Protein AF-A0A2P2FGH0-F1 (afdb_monomer_lite)

pLDDT: mean 93.13, std 12.95, range [37.12, 98.62]

Structure (mmCIF, N/CA/C/O backbone):
data_AF-A0A2P2FGH0-F1
#
_entry.id   AF-A0A2P2FGH0-F1
#
loop_
_atom_site.group_PDB
_atom_site.id
_atom_site.type_symbol
_atom_site.label_atom_id
_atom_site.label_alt_id
_atom_site.label_comp_id
_atom_site.label_asym_id
_atom_site.label_entity_id
_atom_site.label_seq_id
_atom_site.pdbx_PDB_ins_code
_atom_site.Cartn_x
_atom_site.Cartn_y
_atom_site.Cartn_z
_atom_site.occupancy
_atom_site.B_iso_or_equiv
_atom_site.auth_seq_id
_atom_site.auth_comp_id
_atom_site.auth_asym_id
_atom_site.auth_atom_id
_atom_site.pdbx_PDB_model_num
ATOM 1 N N . MET A 1 1 ? -3.577 9.650 -0.410 1.00 92.44 1 MET A N 1
ATOM 2 C CA . MET A 1 1 ? -4.534 8.537 -0.221 1.00 92.44 1 MET A CA 1
ATOM 3 C C . MET A 1 1 ? -4.674 8.247 1.263 1.00 92.44 1 MET A C 1
ATOM 5 O O . MET A 1 1 ? -3.656 8.100 1.924 1.00 92.44 1 MET A O 1
ATOM 9 N N . THR A 1 2 ? -5.903 8.151 1.774 1.00 96.25 2 THR A N 1
ATOM 10 C CA . THR A 1 2 ? -6.186 7.836 3.185 1.00 96.25 2 THR A CA 1
ATOM 11 C C . THR A 1 2 ? -7.024 6.569 3.278 1.00 96.25 2 THR A C 1
ATOM 13 O O . THR A 1 2 ? -7.984 6.412 2.527 1.00 96.25 2 THR A O 1
ATOM 16 N N . VAL A 1 3 ? -6.683 5.684 4.214 1.00 96.44 3 VAL A N 1
ATOM 17 C CA . VAL A 1 3 ? -7.415 4.442 4.497 1.00 96.44 3 VAL A CA 1
ATOM 18 C C . VAL A 1 3 ? -7.770 4.396 5.972 1.00 96.44 3 VAL A C 1
ATOM 20 O O . VAL A 1 3 ? -6.935 4.689 6.825 1.00 96.44 3 VAL A O 1
ATOM 23 N N . THR A 1 4 ? -9.008 4.001 6.268 1.00 97.31 4 THR A N 1
ATOM 24 C CA . THR A 1 4 ? -9.452 3.673 7.625 1.00 97.31 4 THR A CA 1
ATOM 25 C C . THR A 1 4 ? -9.870 2.211 7.677 1.00 97.31 4 THR A C 1
ATOM 27 O O . THR A 1 4 ? -10.782 1.801 6.963 1.00 97.31 4 THR A O 1
ATOM 30 N N . LEU A 1 5 ? -9.218 1.442 8.545 1.00 96.69 5 LEU A N 1
ATOM 31 C CA . LEU A 1 5 ? -9.597 0.083 8.909 1.00 96.69 5 LEU A CA 1
ATOM 32 C C . LEU A 1 5 ? -10.430 0.118 10.193 1.00 96.69 5 LEU A C 1
ATOM 34 O O . LEU A 1 5 ? -10.128 0.875 11.116 1.00 96.69 5 LEU A O 1
ATOM 38 N N . GLY A 1 6 ? -11.467 -0.710 10.268 1.00 96.69 6 GLY A N 1
ATOM 39 C CA . GLY A 1 6 ? -12.263 -0.901 11.476 1.00 96.69 6 GLY A CA 1
ATOM 40 C C . GLY A 1 6 ? -12.741 -2.341 11.604 1.00 96.69 6 GLY A C 1
ATOM 41 O O . GLY A 1 6 ? -12.917 -3.022 10.597 1.00 96.69 6 GLY A O 1
ATOM 42 N N . GLY A 1 7 ? -12.952 -2.789 12.844 1.00 94.94 7 GLY A N 1
ATOM 43 C CA . GLY A 1 7 ? -13.385 -4.159 13.139 1.00 94.94 7 GLY A CA 1
ATOM 44 C C . GLY A 1 7 ? -12.271 -5.207 13.038 1.00 94.94 7 GLY A C 1
ATOM 45 O O . GLY A 1 7 ? -12.567 -6.392 12.935 1.00 94.94 7 GLY A O 1
ATOM 46 N N . ALA A 1 8 ? -11.008 -4.779 13.043 1.00 95.75 8 ALA A N 1
ATOM 47 C CA . ALA A 1 8 ? -9.843 -5.659 13.042 1.00 95.75 8 ALA A CA 1
ATOM 48 C C . ALA A 1 8 ? -9.353 -5.935 14.476 1.00 95.75 8 ALA A C 1
ATOM 50 O O . ALA A 1 8 ? -9.811 -5.298 15.423 1.00 95.75 8 ALA A O 1
ATOM 51 N N . ASP A 1 9 ? -8.403 -6.860 14.652 1.00 96.06 9 ASP A N 1
ATOM 52 C CA . ASP A 1 9 ? -7.829 -7.120 15.982 1.00 96.06 9 ASP A CA 1
ATOM 53 C C . ASP A 1 9 ? -7.227 -5.838 16.586 1.00 96.06 9 ASP A C 1
ATOM 55 O O . ASP A 1 9 ? -6.591 -5.076 15.848 1.00 96.06 9 ASP A O 1
ATOM 59 N N . PRO A 1 10 ? -7.380 -5.591 17.900 1.00 97.50 10 PRO A N 1
ATOM 60 C CA . PRO A 1 10 ? -6.829 -4.411 18.561 1.00 97.50 10 PRO A CA 1
ATOM 61 C C . PRO A 1 10 ? -5.300 -4.469 18.678 1.00 97.50 10 PRO A C 1
ATOM 63 O O . PRO A 1 10 ? -4.721 -5.548 18.813 1.00 97.50 10 PRO A O 1
ATOM 66 N N . ASN A 1 11 ? -4.644 -3.302 18.683 1.00 96.75 11 ASN A N 1
ATOM 67 C CA . ASN A 1 11 ? -3.183 -3.153 18.804 1.00 96.75 11 ASN A CA 1
ATOM 68 C C . ASN A 1 11 ? -2.372 -3.993 17.802 1.00 96.75 11 ASN A C 1
ATOM 70 O O . ASN A 1 11 ? -1.257 -4.431 18.101 1.00 96.75 11 ASN A O 1
ATOM 74 N N . ARG A 1 12 ? -2.922 -4.242 16.611 1.00 96.06 12 ARG A N 1
ATOM 75 C CA . ARG A 1 12 ? -2.294 -5.077 15.588 1.00 96.06 12 ARG A CA 1
ATOM 76 C C . ARG A 1 12 ? -1.867 -4.229 14.401 1.00 96.06 12 ARG A C 1
ATOM 78 O O . ARG A 1 12 ? -2.593 -3.346 13.948 1.00 96.06 12 ARG A O 1
ATOM 85 N N . ARG A 1 13 ? -0.665 -4.509 13.898 1.00 96.25 13 ARG A N 1
ATOM 86 C CA . ARG A 1 13 ? -0.142 -3.881 12.685 1.00 96.25 13 ARG A CA 1
ATOM 87 C C . ARG A 1 13 ? -0.689 -4.580 11.447 1.00 96.25 13 ARG A C 1
ATOM 89 O O . ARG A 1 13 ? -0.698 -5.808 11.382 1.00 96.25 13 ARG A O 1
ATOM 96 N N . TYR A 1 14 ? -1.061 -3.769 10.471 1.00 96.69 14 TYR A N 1
ATOM 97 C CA . TYR A 1 14 ? -1.432 -4.164 9.122 1.00 96.69 14 TYR A CA 1
ATOM 98 C C . TYR A 1 14 ? -0.739 -3.233 8.132 1.00 96.69 14 TYR A C 1
ATOM 100 O O . TYR A 1 14 ? -0.395 -2.097 8.474 1.00 96.69 14 TYR A O 1
ATOM 108 N N . THR A 1 15 ? -0.562 -3.696 6.902 1.00 97.25 15 THR A N 1
ATOM 109 C CA . THR A 1 15 ? -0.103 -2.844 5.803 1.00 97.25 15 THR A CA 1
ATOM 110 C C . THR A 1 15 ? -1.019 -3.022 4.612 1.00 97.25 15 THR A C 1
ATOM 112 O O . THR A 1 15 ? -1.583 -4.096 4.420 1.00 97.25 15 THR A O 1
ATOM 115 N N . ALA A 1 16 ? -1.239 -1.969 3.836 1.00 98.06 16 ALA A N 1
ATOM 116 C CA . ALA A 1 16 ? -1.991 -2.057 2.599 1.00 98.06 16 ALA A CA 1
ATOM 117 C C . ALA A 1 16 ? -1.164 -1.558 1.419 1.00 98.06 16 ALA A C 1
ATOM 119 O O . ALA A 1 16 ? -0.444 -0.564 1.531 1.00 98.06 16 ALA A O 1
ATOM 120 N N . HIS A 1 17 ? -1.306 -2.243 0.289 1.00 98.50 17 HIS A N 1
ATOM 121 C CA . HIS A 1 17 ? -0.635 -1.902 -0.958 1.00 98.50 17 HIS A CA 1
ATOM 122 C C . HIS A 1 17 ? -1.644 -1.741 -2.082 1.00 98.50 17 HIS A C 1
ATOM 124 O O . HIS A 1 17 ? -2.686 -2.400 -2.098 1.00 98.50 17 HIS A O 1
ATOM 130 N N . VAL A 1 18 ? -1.328 -0.878 -3.044 1.00 98.50 18 VAL A N 1
ATOM 131 C CA . VAL A 1 18 ? -2.057 -0.837 -4.314 1.00 98.50 18 VAL A CA 1
ATOM 132 C C . VAL A 1 18 ? -1.498 -1.919 -5.229 1.00 98.50 18 VAL A C 1
ATOM 134 O O . VAL A 1 18 ? -0.286 -2.080 -5.337 1.00 98.50 18 VAL A O 1
ATOM 137 N N . HIS A 1 19 ? -2.381 -2.667 -5.880 1.00 98.62 19 HIS A N 1
ATOM 138 C CA . HIS A 1 19 ? -2.049 -3.791 -6.744 1.00 98.62 19 HIS A CA 1
ATOM 139 C C . HIS A 1 19 ? -2.531 -3.572 -8.180 1.00 98.62 19 HIS A C 1
ATOM 141 O O . HIS A 1 19 ? -3.421 -2.768 -8.466 1.00 98.62 19 HIS A O 1
ATOM 147 N N . THR A 1 20 ? -1.916 -4.312 -9.100 1.00 98.12 20 THR A N 1
ATOM 148 C CA . THR A 1 20 ? -2.076 -4.097 -10.545 1.00 98.12 20 THR A CA 1
ATOM 149 C C . THR A 1 20 ? -3.331 -4.711 -11.159 1.00 98.12 20 THR A C 1
ATOM 151 O O . THR A 1 20 ? -3.749 -4.286 -12.233 1.00 98.12 20 THR A O 1
ATOM 154 N N . ARG A 1 21 ? -3.964 -5.698 -10.517 1.00 98.25 21 ARG A N 1
ATOM 155 C CA . ARG A 1 21 ? -5.211 -6.324 -10.989 1.00 98.25 21 ARG A CA 1
ATOM 156 C C . ARG A 1 21 ? -6.337 -6.119 -9.983 1.00 98.25 21 ARG A C 1
ATOM 158 O O . ARG A 1 21 ? -6.098 -5.797 -8.821 1.00 98.25 21 ARG A O 1
ATOM 165 N N . THR A 1 22 ? -7.570 -6.307 -10.438 1.00 98.31 22 THR A N 1
ATOM 166 C CA . THR A 1 22 ? -8.752 -6.322 -9.570 1.00 98.31 22 THR A CA 1
ATOM 167 C C . THR A 1 22 ? -8.697 -7.504 -8.604 1.00 98.31 22 THR A C 1
ATOM 169 O O . THR A 1 22 ? -7.995 -8.487 -8.847 1.00 98.31 22 THR A O 1
ATOM 172 N N . CYS A 1 23 ? -9.478 -7.454 -7.528 1.00 98.44 23 CYS A N 1
ATOM 173 C CA . CYS A 1 23 ? -9.625 -8.602 -6.640 1.00 98.44 23 CYS A CA 1
ATOM 174 C C . CYS A 1 23 ? -10.163 -9.824 -7.398 1.00 98.44 23 CYS A C 1
ATOM 176 O O . CYS A 1 23 ? -10.997 -9.697 -8.297 1.00 98.44 23 CYS A O 1
ATOM 178 N N . GLY A 1 24 ? -9.687 -11.009 -7.020 1.00 94.44 24 GLY A N 1
ATOM 179 C CA . GLY A 1 24 ? -10.152 -12.294 -7.536 1.00 94.44 24 GLY A CA 1
ATOM 180 C C . GLY A 1 24 ? -10.555 -13.235 -6.404 1.00 94.44 24 GLY A C 1
ATOM 181 O O . GLY A 1 24 ? -10.417 -12.900 -5.230 1.00 94.44 24 GLY A O 1
ATOM 182 N N . VAL A 1 25 ? -11.040 -14.427 -6.765 1.00 95.31 25 VAL A N 1
ATOM 183 C CA . VAL A 1 25 ? -11.330 -15.499 -5.792 1.00 95.31 25 VAL A CA 1
ATOM 184 C C . VAL A 1 25 ? -10.048 -15.948 -5.087 1.00 95.31 25 VAL A C 1
ATOM 186 O O . VAL A 1 25 ? -10.037 -16.131 -3.874 1.00 95.31 25 VAL A O 1
ATOM 189 N N . ASP A 1 26 ? -8.963 -16.094 -5.850 1.00 96.12 26 ASP A N 1
ATOM 190 C CA . ASP A 1 26 ? -7.619 -16.255 -5.304 1.00 96.12 26 ASP A CA 1
ATOM 191 C C . ASP A 1 26 ? -7.081 -14.875 -4.885 1.00 96.12 26 ASP A C 1
ATOM 193 O O . ASP A 1 26 ? -7.007 -13.981 -5.739 1.00 96.12 26 ASP A O 1
ATOM 197 N N . PRO A 1 27 ? -6.658 -14.681 -3.621 1.00 95.31 27 PRO A N 1
ATOM 198 C CA . PRO A 1 27 ? -6.017 -13.443 -3.186 1.00 95.31 27 PRO A CA 1
ATOM 199 C C . PRO A 1 27 ? -4.800 -13.046 -4.034 1.00 95.31 27 PRO A C 1
ATOM 201 O O . PRO A 1 27 ? -4.544 -11.855 -4.214 1.00 95.31 27 PRO A O 1
ATOM 204 N N . ASN A 1 28 ? -4.057 -14.009 -4.592 1.00 95.69 28 ASN A N 1
ATOM 205 C CA . ASN A 1 28 ? -2.937 -13.729 -5.499 1.00 95.69 28 ASN A CA 1
ATOM 206 C C . ASN A 1 28 ? -3.394 -13.161 -6.852 1.00 95.69 28 ASN A C 1
ATOM 208 O O . ASN A 1 28 ? -2.615 -12.503 -7.547 1.00 95.69 28 ASN A O 1
ATOM 212 N N . GLY A 1 29 ? -4.671 -13.342 -7.197 1.00 97.06 29 GLY A N 1
ATOM 213 C CA . GLY A 1 29 ? -5.300 -12.836 -8.413 1.00 97.06 29 GLY A CA 1
ATOM 214 C C . GLY A 1 29 ? -5.269 -11.313 -8.554 1.00 97.06 29 GLY A C 1
ATOM 215 O O . GLY A 1 29 ? -5.294 -10.831 -9.686 1.00 97.06 29 GLY A O 1
ATOM 216 N N . SER A 1 30 ? -5.105 -10.559 -7.457 1.00 98.00 30 SER A N 1
ATOM 217 C CA . SER A 1 30 ? -4.893 -9.103 -7.521 1.00 98.00 30 SER A CA 1
ATOM 218 C C . SER A 1 30 ? -3.539 -8.698 -8.123 1.00 98.00 30 SER A C 1
ATOM 220 O O . SER A 1 30 ? -3.313 -7.524 -8.390 1.00 98.00 30 SER A O 1
ATOM 222 N N . GLY A 1 31 ? -2.649 -9.646 -8.438 1.00 98.00 31 GLY A N 1
ATOM 223 C CA . GLY A 1 31 ? -1.381 -9.369 -9.121 1.00 98.00 31 GLY A CA 1
ATOM 224 C C . GLY A 1 31 ? -0.290 -8.823 -8.189 1.00 98.00 31 GLY A C 1
ATOM 225 O O . GLY A 1 31 ? -0.459 -8.865 -6.961 1.00 98.00 31 GLY A O 1
ATOM 226 N N . PRO A 1 32 ? 0.856 -8.372 -8.738 1.00 97.88 32 PRO A N 1
ATOM 227 C CA . PRO A 1 32 ? 1.909 -7.702 -7.973 1.00 97.88 32 PRO A CA 1
ATOM 228 C C . PRO A 1 32 ? 1.474 -6.303 -7.520 1.00 97.88 32 PRO A C 1
ATOM 230 O O . PRO A 1 32 ? 0.446 -5.782 -7.974 1.00 97.88 32 PRO A O 1
ATOM 233 N N . HIS A 1 33 ? 2.280 -5.702 -6.646 1.00 98.50 33 HIS A N 1
ATOM 234 C CA . HIS A 1 33 ? 2.139 -4.301 -6.266 1.00 98.50 33 HIS A CA 1
ATOM 235 C C . HIS A 1 33 ? 2.232 -3.396 -7.498 1.00 98.50 33 HIS A C 1
ATOM 237 O O . HIS A 1 33 ? 2.958 -3.688 -8.451 1.00 98.50 33 HIS A O 1
ATOM 243 N N . TYR A 1 34 ? 1.492 -2.293 -7.482 1.00 98.44 34 TYR A N 1
ATOM 244 C CA . TYR A 1 34 ? 1.706 -1.216 -8.433 1.00 98.44 34 TYR A CA 1
ATOM 245 C C . TYR A 1 34 ? 3.014 -0.503 -8.093 1.00 98.44 34 TYR A C 1
ATOM 247 O O . TYR A 1 34 ? 3.208 -0.063 -6.960 1.00 98.44 34 TYR A O 1
ATOM 255 N N . GLN A 1 35 ? 3.859 -0.343 -9.106 1.00 98.44 35 GLN A N 1
ATOM 256 C CA . GLN A 1 35 ? 5.124 0.376 -9.035 1.00 98.44 35 GLN A CA 1
ATOM 257 C C . GLN A 1 35 ? 5.098 1.548 -10.010 1.00 98.44 35 GLN A C 1
ATOM 259 O O . GLN A 1 35 ? 4.713 1.361 -11.165 1.00 98.44 35 GLN A O 1
ATOM 264 N N . ASP A 1 36 ? 5.541 2.732 -9.595 1.00 98.19 36 ASP A N 1
ATOM 265 C CA . ASP A 1 36 ? 5.740 3.859 -10.505 1.00 98.19 36 ASP A CA 1
ATOM 266 C C . ASP A 1 36 ? 6.833 3.530 -11.532 1.00 98.19 36 ASP A C 1
ATOM 268 O O . ASP A 1 36 ? 6.557 3.351 -12.719 1.00 98.19 36 ASP A O 1
ATOM 272 N N . ARG A 1 37 ? 8.059 3.296 -11.076 1.00 98.12 37 ARG A N 1
ATOM 273 C CA . ARG A 1 37 ? 9.112 2.660 -11.865 1.00 98.12 37 ARG A CA 1
ATOM 274 C C . ARG A 1 37 ? 8.966 1.146 -11.771 1.00 98.12 37 ARG A C 1
ATOM 276 O O . ARG A 1 37 ? 9.263 0.562 -10.733 1.00 98.12 37 ARG A O 1
ATOM 283 N N . LYS A 1 38 ? 8.535 0.509 -12.858 1.00 97.81 38 LYS A N 1
ATOM 284 C CA . LYS A 1 38 ? 8.369 -0.950 -12.919 1.00 97.81 38 LYS A CA 1
ATOM 285 C C . LYS A 1 38 ? 9.716 -1.667 -12.842 1.00 97.81 38 LYS A C 1
ATOM 287 O O . LYS A 1 38 ? 10.641 -1.312 -13.569 1.00 97.81 38 LYS A O 1
ATOM 292 N N . ASP A 1 39 ? 9.782 -2.697 -12.008 1.00 98.00 39 ASP A N 1
ATOM 293 C CA . ASP A 1 39 ? 10.789 -3.748 -12.123 1.00 98.00 39 ASP A CA 1
ATOM 294 C C . ASP A 1 39 ? 10.437 -4.653 -13.315 1.00 98.00 39 ASP A C 1
ATOM 296 O O . ASP A 1 39 ? 9.272 -5.029 -13.493 1.00 98.00 39 ASP A O 1
ATOM 300 N N . GLU A 1 40 ? 11.433 -5.008 -14.125 1.00 96.62 40 GLU A N 1
ATOM 301 C CA . GLU A 1 40 ? 11.280 -5.990 -15.205 1.00 96.62 40 GLU A CA 1
ATOM 302 C C . GLU A 1 40 ? 10.999 -7.395 -14.650 1.00 96.62 40 GLU A C 1
ATOM 304 O O . GLU A 1 40 ? 10.331 -8.200 -15.303 1.00 96.62 40 GLU A O 1
ATOM 309 N N . HIS A 1 41 ? 11.454 -7.678 -13.425 1.00 96.25 41 HIS A N 1
ATOM 310 C CA . HIS A 1 41 ? 11.234 -8.942 -12.735 1.00 96.25 41 HIS A CA 1
ATOM 311 C C . HIS A 1 41 ? 10.097 -8.799 -11.720 1.00 96.25 41 HIS A C 1
ATOM 313 O O . HIS A 1 41 ? 10.204 -8.093 -10.721 1.00 96.25 41 HIS A O 1
ATOM 319 N N . GLN A 1 42 ? 8.986 -9.491 -11.975 1.00 95.25 42 GLN A N 1
ATOM 320 C CA . GLN A 1 42 ? 7.794 -9.444 -11.126 1.00 95.25 42 GLN A CA 1
ATOM 321 C C . GLN A 1 42 ? 7.462 -10.827 -10.541 1.00 95.25 42 GLN A C 1
ATOM 323 O O . GLN A 1 42 ? 7.576 -11.825 -11.257 1.00 95.25 42 GLN A O 1
ATOM 328 N N . PRO A 1 43 ? 6.969 -10.909 -9.290 1.00 95.81 43 PRO A N 1
ATOM 329 C CA . PRO A 1 43 ? 6.860 -9.815 -8.320 1.00 95.81 43 PRO A CA 1
ATOM 330 C C . PRO A 1 43 ? 8.244 -9.323 -7.870 1.00 95.81 43 PRO A C 1
ATOM 332 O O . PRO A 1 43 ? 9.143 -10.132 -7.646 1.00 95.81 43 PRO A O 1
ATOM 335 N N . SER A 1 44 ? 8.404 -8.005 -7.746 1.00 97.56 44 SER A N 1
ATOM 336 C CA . SER A 1 44 ? 9.679 -7.421 -7.323 1.00 97.56 44 SER A CA 1
ATOM 337 C C . SER A 1 44 ? 9.985 -7.748 -5.862 1.00 97.56 44 SER A C 1
ATOM 339 O O . SER A 1 44 ? 9.110 -7.683 -5.000 1.00 97.56 44 SER A O 1
ATOM 341 N N . VAL A 1 45 ? 11.248 -8.077 -5.596 1.00 97.88 45 VAL A N 1
ATOM 342 C CA . VAL A 1 45 ? 11.829 -8.213 -4.248 1.00 97.88 45 VAL A CA 1
ATOM 343 C C . VAL A 1 45 ? 13.125 -7.405 -4.107 1.00 97.88 45 VAL A C 1
ATOM 345 O O . VAL A 1 45 ? 13.891 -7.577 -3.152 1.00 97.88 45 VAL A O 1
ATOM 348 N N . ASP A 1 46 ? 13.390 -6.533 -5.082 1.00 98.00 46 ASP A N 1
ATOM 349 C CA . ASP A 1 46 ? 14.533 -5.635 -5.090 1.00 98.00 46 ASP A CA 1
ATOM 350 C C . ASP A 1 46 ? 14.127 -4.303 -4.437 1.00 98.00 46 ASP A C 1
ATOM 352 O O . ASP A 1 46 ? 13.231 -3.627 -4.946 1.00 98.00 46 ASP A O 1
ATOM 356 N N . PRO A 1 47 ? 14.774 -3.870 -3.339 1.00 97.94 47 PRO A N 1
ATOM 357 C CA . PRO A 1 47 ? 14.471 -2.603 -2.677 1.00 97.94 47 PRO A CA 1
ATOM 358 C C . PRO A 1 47 ? 14.667 -1.374 -3.574 1.00 97.94 47 PRO A C 1
ATOM 360 O O . PRO A 1 47 ? 14.143 -0.306 -3.257 1.00 97.94 47 PRO A O 1
ATOM 363 N N . ALA A 1 48 ? 15.364 -1.484 -4.710 1.00 98.00 48 ALA A N 1
ATOM 364 C CA . ALA A 1 48 ? 15.393 -0.421 -5.710 1.00 98.00 48 ALA A CA 1
ATOM 365 C C . ALA A 1 48 ? 14.007 -0.149 -6.328 1.00 98.00 48 ALA A C 1
ATOM 367 O O . ALA A 1 48 ? 13.751 0.973 -6.770 1.00 98.00 48 AL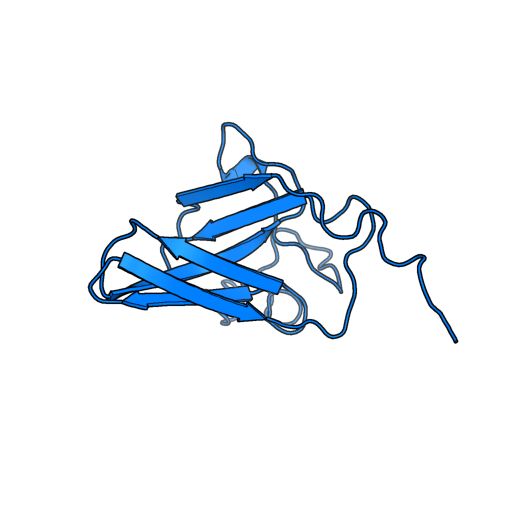A A O 1
ATOM 368 N N . PHE A 1 49 ? 13.104 -1.131 -6.343 1.00 98.38 49 PHE A N 1
ATOM 369 C CA . P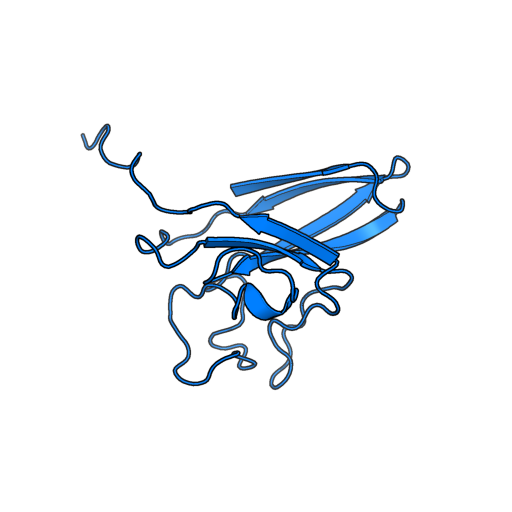HE A 1 49 ? 11.758 -1.015 -6.913 1.00 98.38 49 PHE A CA 1
ATOM 370 C C . PHE A 1 49 ? 10.656 -1.240 -5.868 1.00 98.38 49 PHE A C 1
ATOM 372 O O . PHE A 1 49 ? 9.690 -0.481 -5.840 1.00 98.38 49 PHE A O 1
ATOM 379 N N . ALA A 1 50 ? 10.816 -2.210 -4.969 1.00 98.38 50 ALA A N 1
ATOM 380 C CA . ALA A 1 50 ? 9.896 -2.487 -3.870 1.00 98.38 50 ALA A CA 1
ATOM 381 C C . ALA A 1 50 ? 10.204 -1.598 -2.653 1.00 98.38 50 ALA A C 1
ATOM 383 O O . ALA A 1 50 ? 10.860 -2.014 -1.694 1.00 98.38 50 ALA A O 1
ATOM 384 N N . ASN A 1 51 ? 9.769 -0.337 -2.711 1.00 97.94 51 ASN A N 1
ATOM 385 C CA . ASN A 1 51 ? 9.997 0.661 -1.663 1.00 97.94 51 ASN A CA 1
ATOM 386 C C . ASN A 1 51 ? 8.881 1.729 -1.629 1.00 97.94 51 ASN A C 1
ATOM 388 O O . ASN A 1 51 ? 8.207 1.938 -2.639 1.00 97.94 51 ASN A O 1
ATOM 392 N N . PRO A 1 52 ? 8.712 2.467 -0.513 1.00 97.06 52 PRO A N 1
ATOM 393 C CA . PRO A 1 52 ? 7.612 3.425 -0.351 1.00 97.06 52 PRO A CA 1
ATOM 394 C C . PRO A 1 52 ? 7.712 4.683 -1.228 1.00 97.06 52 PRO A C 1
ATOM 396 O O . PRO A 1 52 ? 6.751 5.442 -1.302 1.00 97.06 52 PRO A O 1
ATOM 399 N N . ALA A 1 53 ? 8.853 4.946 -1.876 1.00 97.38 53 ALA A N 1
ATOM 400 C CA . ALA A 1 53 ? 8.952 6.039 -2.845 1.00 97.38 53 ALA A CA 1
ATOM 401 C C . ALA A 1 53 ? 8.406 5.629 -4.223 1.00 97.38 53 ALA A C 1
ATOM 403 O O . ALA A 1 53 ? 8.032 6.490 -5.016 1.00 97.38 53 ALA A O 1
ATOM 404 N N . ASN A 1 54 ? 8.355 4.325 -4.503 1.00 98.50 54 ASN A N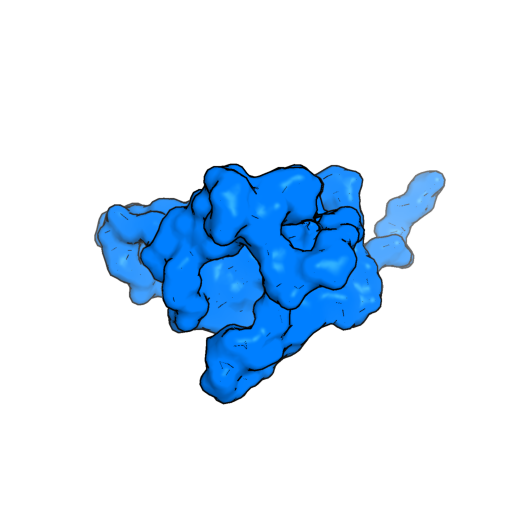 1
ATOM 405 C CA . ASN A 1 54 ? 7.995 3.758 -5.797 1.00 98.50 54 ASN A CA 1
ATOM 406 C C . ASN A 1 54 ? 6.668 2.979 -5.781 1.00 98.50 54 ASN A C 1
ATOM 408 O O . ASN A 1 54 ? 6.092 2.722 -6.831 1.00 98.50 54 ASN A O 1
ATOM 412 N N . GLU A 1 55 ? 6.176 2.614 -4.601 1.00 98.31 55 GLU A N 1
ATOM 413 C CA . GLU A 1 55 ? 4.925 1.890 -4.375 1.00 98.31 55 GLU A CA 1
ATOM 414 C C . GLU A 1 55 ? 4.058 2.635 -3.352 1.00 98.31 55 GLU A C 1
ATOM 416 O O . GLU A 1 55 ? 4.552 3.431 -2.554 1.00 98.31 55 GLU A O 1
ATOM 421 N N . VAL A 1 56 ? 2.753 2.358 -3.332 1.00 98.19 56 VAL A N 1
ATOM 422 C CA . VAL A 1 56 ? 1.868 2.860 -2.268 1.00 98.19 56 VAL A CA 1
ATOM 423 C C . VAL A 1 56 ? 1.910 1.903 -1.090 1.00 98.19 56 VAL A C 1
ATOM 425 O O . VAL A 1 56 ? 1.329 0.823 -1.172 1.00 98.19 56 VAL A O 1
ATOM 428 N N . TRP A 1 57 ? 2.577 2.295 -0.004 1.00 97.44 57 TRP A N 1
ATOM 429 C CA . TRP A 1 57 ? 2.626 1.537 1.251 1.00 97.44 57 TRP A CA 1
ATOM 430 C C . TRP A 1 57 ? 1.875 2.285 2.352 1.00 97.44 57 TRP A C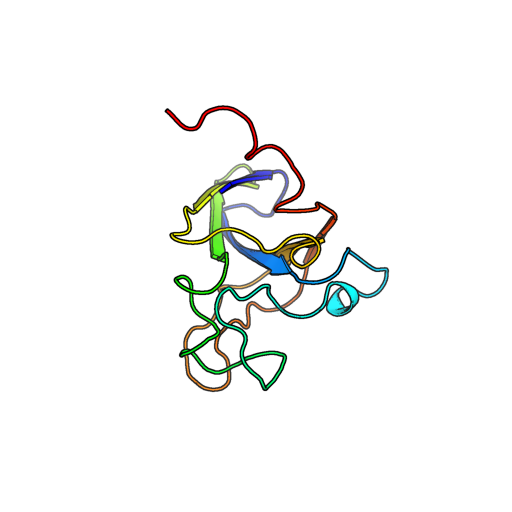 1
ATOM 432 O O . TRP A 1 57 ? 2.262 3.377 2.763 1.00 97.44 57 TRP A O 1
ATOM 442 N N . LEU A 1 58 ? 0.774 1.698 2.814 1.00 97.44 58 LEU A N 1
ATOM 443 C CA . LEU A 1 58 ? -0.091 2.238 3.859 1.00 97.44 58 LEU A CA 1
ATOM 444 C C . LEU A 1 58 ? 0.049 1.384 5.116 1.00 97.44 58 LEU A C 1
ATOM 446 O O . LEU A 1 58 ? -0.644 0.381 5.277 1.00 97.44 58 LEU A O 1
ATOM 450 N N . ASP A 1 59 ? 0.925 1.797 6.022 1.00 95.50 59 ASP A N 1
ATOM 451 C CA . ASP A 1 59 ? 1.123 1.123 7.303 1.00 95.50 59 ASP A CA 1
ATOM 452 C C . ASP A 1 59 ? 0.162 1.680 8.352 1.00 95.50 59 ASP A C 1
ATOM 454 O O . ASP A 1 59 ? 0.082 2.897 8.543 1.00 95.50 59 ASP A O 1
ATOM 458 N N . LEU A 1 60 ? -0.543 0.806 9.071 1.00 94.56 60 LEU A N 1
ATOM 459 C CA . LEU A 1 60 ? -1.392 1.206 10.191 1.00 94.56 60 LEU A CA 1
ATOM 460 C C . LEU A 1 60 ? -1.306 0.217 11.351 1.00 94.56 60 LEU A C 1
ATOM 462 O O . LEU A 1 60 ? -1.176 -0.992 11.165 1.00 94.56 60 LEU A O 1
ATOM 466 N N . THR A 1 61 ? -1.431 0.745 12.562 1.00 96.62 61 THR A N 1
ATOM 467 C CA . THR A 1 61 ? -1.650 -0.041 13.777 1.00 96.62 61 THR A CA 1
ATOM 468 C C . THR A 1 61 ? -3.034 0.302 14.294 1.00 96.62 61 THR A C 1
ATOM 470 O O . THR A 1 61 ? -3.369 1.479 14.424 1.00 96.62 61 THR A O 1
ATOM 473 N N . THR A 1 62 ? -3.850 -0.712 14.551 1.00 97.44 62 THR A N 1
ATOM 474 C CA . THR A 1 62 ? -5.174 -0.515 15.139 1.00 97.44 62 THR A CA 1
ATOM 475 C C . THR A 1 62 ? -5.069 -0.114 16.608 1.00 97.44 62 THR A C 1
ATOM 477 O O . THR A 1 62 ? -4.169 -0.546 17.323 1.00 97.44 62 THR A O 1
ATOM 480 N N . ASP A 1 63 ? -6.003 0.704 17.073 1.00 97.88 63 ASP A N 1
ATOM 481 C CA . ASP A 1 63 ? -6.174 1.060 18.476 1.00 97.88 63 ASP A CA 1
ATOM 482 C C . ASP A 1 63 ? -6.868 -0.062 19.276 1.00 97.88 63 ASP A C 1
ATOM 484 O O . ASP A 1 63 ? -7.126 -1.161 18.774 1.00 97.88 63 ASP A O 1
ATOM 488 N N . LEU A 1 64 ? -7.202 0.219 20.540 1.00 98.12 64 LEU A N 1
ATOM 489 C CA . LEU A 1 64 ? -7.900 -0.713 21.437 1.00 98.12 64 LEU A CA 1
ATOM 490 C C . LEU A 1 64 ? -9.301 -1.116 20.952 1.00 98.12 64 LEU A C 1
ATOM 492 O O . LEU A 1 64 ? -9.845 -2.107 21.432 1.00 98.12 64 LEU A O 1
ATOM 496 N N . THR A 1 65 ? -9.889 -0.363 20.024 1.00 97.69 65 THR A N 1
ATOM 497 C CA . THR A 1 65 ? -11.203 -0.646 19.430 1.00 97.69 65 THR A CA 1
ATOM 498 C C . THR A 1 65 ? -11.099 -1.398 18.104 1.00 97.69 65 THR A C 1
ATOM 500 O O . THR A 1 65 ? -12.120 -1.684 17.479 1.00 97.69 65 THR A O 1
ATOM 503 N N . GLY A 1 66 ? -9.880 -1.717 17.654 1.00 97.69 66 GLY A N 1
ATOM 504 C CA . GLY A 1 66 ? -9.669 -2.365 16.365 1.00 97.69 66 GLY A CA 1
ATOM 505 C C . GLY A 1 66 ? -9.787 -1.408 15.178 1.00 97.69 66 GLY A C 1
ATOM 506 O O . GLY A 1 66 ? -10.090 -1.849 14.065 1.00 97.69 66 GLY A O 1
ATOM 507 N N . ARG A 1 67 ? -9.598 -0.098 15.396 1.00 98.25 67 ARG A N 1
ATOM 508 C CA . ARG A 1 67 ? -9.643 0.933 14.350 1.00 98.25 67 ARG A CA 1
ATOM 509 C C . ARG A 1 67 ? -8.269 1.530 14.101 1.00 98.25 67 ARG A C 1
ATOM 511 O O . ARG A 1 67 ? -7.518 1.764 15.033 1.00 98.25 67 ARG A O 1
ATOM 518 N N . GLY A 1 68 ? -7.939 1.817 12.850 1.00 97.19 68 GLY A N 1
ATOM 519 C CA . GLY A 1 68 ? -6.697 2.502 12.505 1.00 97.19 68 GLY A CA 1
ATOM 520 C C . GLY A 1 68 ? -6.853 3.297 11.221 1.00 97.19 68 GLY A C 1
ATOM 521 O O . GLY A 1 68 ? -7.538 2.858 10.298 1.00 97.19 68 GLY A O 1
ATOM 522 N N . THR A 1 69 ? -6.215 4.459 11.160 1.00 97.75 69 THR A N 1
ATOM 523 C CA . THR A 1 69 ? -6.206 5.318 9.974 1.00 97.75 69 THR A CA 1
ATOM 524 C C . THR A 1 69 ? -4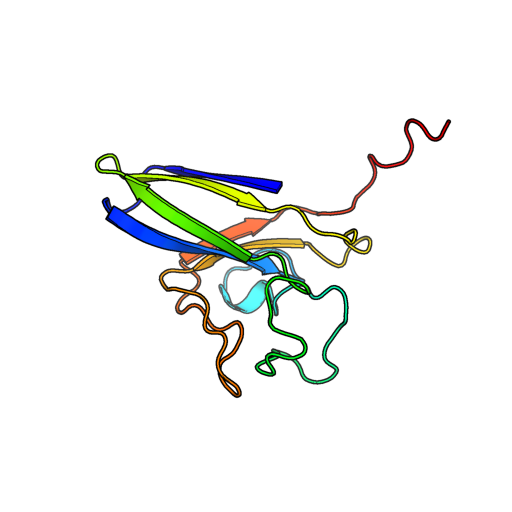.769 5.631 9.596 1.00 97.75 69 THR A C 1
ATOM 526 O O . THR A 1 69 ? -3.936 5.890 10.461 1.00 97.75 69 THR A O 1
ATOM 529 N N . THR A 1 70 ? -4.483 5.613 8.300 1.00 97.38 70 THR A N 1
ATOM 530 C CA . THR A 1 70 ? -3.179 5.983 7.751 1.00 97.38 70 THR A CA 1
ATOM 531 C C . THR A 1 70 ? -3.355 6.737 6.441 1.00 97.38 70 THR A C 1
ATOM 533 O O . THR A 1 70 ? -4.358 6.566 5.738 1.00 97.38 70 THR A O 1
ATOM 536 N N . THR A 1 71 ? -2.389 7.594 6.134 1.00 96.62 71 THR A N 1
ATOM 537 C CA . THR A 1 71 ? -2.372 8.432 4.938 1.00 96.62 71 THR A CA 1
ATOM 538 C C . THR A 1 71 ? -0.993 8.355 4.310 1.00 96.62 71 THR A C 1
ATOM 540 O O . THR A 1 71 ? 0.013 8.424 5.011 1.00 96.62 71 THR A O 1
ATOM 543 N N . VAL A 1 72 ? -0.957 8.258 2.985 1.00 95.75 72 VAL A N 1
ATOM 544 C CA . VAL A 1 72 ? 0.267 8.346 2.188 1.00 95.75 72 VAL A CA 1
ATOM 545 C C . VAL A 1 72 ? 0.066 9.322 1.040 1.00 95.75 72 VAL A C 1
ATOM 547 O O . VAL A 1 72 ? -1.021 9.406 0.460 1.00 95.75 72 VAL A O 1
ATOM 550 N N . GLU A 1 73 ? 1.117 10.050 0.701 1.00 94.25 73 GLU A N 1
ATOM 551 C CA . GLU A 1 73 ? 1.181 10.928 -0.462 1.00 94.25 73 GLU A CA 1
ATOM 552 C C . GLU A 1 73 ? 2.326 10.451 -1.356 1.00 94.25 73 GLU A C 1
ATOM 554 O O . GLU A 1 73 ? 3.395 10.095 -0.862 1.00 94.25 73 GLU A O 1
ATOM 559 N N . THR A 1 74 ? 2.088 10.405 -2.665 1.00 94.31 74 THR A N 1
ATOM 560 C CA . THR A 1 74 ? 3.079 10.003 -3.667 1.00 94.31 74 THR A CA 1
ATOM 561 C C . THR A 1 74 ? 3.510 11.224 -4.469 1.00 94.31 74 THR A C 1
ATOM 563 O O . THR A 1 74 ? 2.719 12.134 -4.710 1.00 94.31 74 THR A O 1
ATOM 566 N N . ALA A 1 75 ? 4.762 11.235 -4.926 1.00 95.38 75 ALA A N 1
ATOM 567 C CA . ALA A 1 75 ? 5.283 12.276 -5.821 1.00 95.38 75 ALA A CA 1
ATOM 568 C C . ALA A 1 75 ? 4.944 12.022 -7.307 1.00 95.38 75 ALA A C 1
ATOM 570 O O . ALA A 1 75 ? 5.410 12.741 -8.188 1.00 95.38 75 ALA A O 1
ATOM 571 N N . TRP A 1 76 ? 4.159 10.982 -7.581 1.00 95.44 76 TRP A N 1
ATOM 572 C CA . TRP A 1 76 ? 3.792 10.485 -8.903 1.00 95.44 76 TRP A CA 1
ATOM 573 C C . TRP A 1 76 ? 2.305 10.124 -8.940 1.00 95.44 76 TRP A C 1
ATOM 575 O O . TRP A 1 76 ? 1.659 9.964 -7.900 1.00 95.44 76 TRP A O 1
ATOM 585 N N . PHE A 1 77 ? 1.774 9.975 -10.152 1.00 95.00 77 PHE A N 1
ATOM 586 C CA . PHE A 1 77 ? 0.382 9.610 -10.405 1.00 95.00 77 PHE A CA 1
ATOM 587 C C . PHE A 1 77 ? 0.263 8.167 -10.897 1.00 95.00 77 PHE A C 1
ATOM 589 O O . PHE A 1 77 ? 1.168 7.632 -11.540 1.00 95.00 77 PHE A O 1
ATOM 596 N N . PHE A 1 78 ? -0.878 7.539 -10.618 1.00 96.00 78 PHE A N 1
ATOM 597 C CA . PHE A 1 78 ? -1.188 6.233 -11.189 1.00 96.00 78 PHE A CA 1
ATOM 598 C C . PHE A 1 78 ? -1.353 6.337 -12.702 1.00 96.00 78 PHE A C 1
ATOM 600 O O . PHE A 1 78 ? -2.037 7.231 -13.202 1.00 96.00 78 PHE A O 1
ATOM 607 N N . ARG A 1 79 ? -0.759 5.390 -13.426 1.00 95.44 79 ARG A N 1
ATOM 608 C CA . ARG A 1 79 ? -1.038 5.208 -14.849 1.00 95.44 79 ARG A CA 1
ATOM 609 C C . ARG A 1 79 ? -2.435 4.629 -15.025 1.00 95.44 79 ARG A C 1
ATOM 611 O O . ARG A 1 79 ? -2.845 3.731 -14.285 1.00 95.44 79 ARG A O 1
ATOM 618 N N . GLU A 1 80 ? -3.151 5.154 -16.013 1.00 93.62 80 GLU A N 1
ATOM 619 C CA . GLU A 1 80 ? -4.524 4.755 -16.311 1.00 93.62 80 GLU A CA 1
ATOM 620 C C . GLU A 1 80 ? -4.622 3.238 -16.525 1.00 93.62 80 GLU A C 1
ATOM 622 O O . GLU A 1 80 ? -3.862 2.650 -17.294 1.00 93.62 80 GLU A O 1
ATOM 627 N N . GLY A 1 81 ? -5.549 2.601 -15.806 1.00 95.25 81 GLY A N 1
ATOM 628 C CA . GLY A 1 81 ? -5.822 1.168 -15.928 1.00 95.25 81 GLY A CA 1
ATOM 629 C C . GLY A 1 81 ? -4.763 0.239 -15.327 1.00 95.25 81 GLY A C 1
ATOM 630 O O . GLY A 1 81 ? -4.907 -0.977 -15.442 1.00 95.25 81 GLY A O 1
ATOM 631 N N . GLU A 1 82 ? -3.720 0.755 -14.670 1.00 96.69 82 GLU A N 1
ATOM 632 C CA . GLU A 1 82 ? -2.645 -0.077 -14.112 1.00 96.69 82 GLU A CA 1
ATOM 633 C C . GLU A 1 82 ? -2.750 -0.328 -12.603 1.00 96.69 82 GLU A C 1
ATOM 635 O O . GLU A 1 82 ? -2.086 -1.231 -12.100 1.00 96.69 82 GLU A O 1
ATOM 640 N N . ALA A 1 83 ? -3.565 0.440 -11.879 1.00 97.56 83 ALA A N 1
ATOM 641 C CA . ALA A 1 83 ? -3.754 0.336 -10.434 1.00 97.56 83 ALA A CA 1
ATOM 642 C C . ALA A 1 83 ? -5.223 0.016 -10.127 1.00 97.56 83 ALA A C 1
ATOM 644 O O . ALA A 1 83 ? -6.089 0.879 -10.250 1.00 97.56 83 ALA A O 1
ATOM 645 N N . ASN A 1 84 ? -5.507 -1.237 -9.770 1.00 98.12 84 ASN A N 1
ATOM 646 C CA . ASN A 1 84 ? -6.859 -1.806 -9.872 1.00 98.12 84 ASN A CA 1
ATOM 647 C C . ASN A 1 84 ? -7.379 -2.464 -8.585 1.00 98.12 84 ASN A C 1
ATOM 649 O O . ASN A 1 84 ? -8.489 -3.004 -8.568 1.00 98.12 84 ASN A O 1
ATOM 653 N N . SER A 1 85 ? -6.594 -2.465 -7.510 1.00 98.56 85 SER A N 1
ATOM 654 C CA . SER A 1 85 ? -7.091 -2.831 -6.184 1.00 98.56 85 SER A CA 1
ATOM 655 C C . SER A 1 85 ? -6.211 -2.293 -5.063 1.00 98.56 85 SER A C 1
ATOM 657 O O . SER A 1 85 ? -5.046 -1.956 -5.269 1.00 98.56 85 SER A O 1
ATOM 659 N N . LEU A 1 86 ? -6.782 -2.236 -3.863 1.00 98.38 86 LEU A N 1
ATOM 660 C CA . LEU A 1 86 ? -6.076 -2.058 -2.600 1.00 98.38 86 LEU A CA 1
ATOM 661 C C . LEU A 1 86 ? -6.157 -3.371 -1.814 1.00 98.38 86 LEU A C 1
ATOM 663 O O . LEU A 1 86 ? -7.251 -3.884 -1.569 1.00 98.38 86 LEU A O 1
ATOM 667 N N . VAL A 1 87 ? -5.014 -3.907 -1.399 1.00 98.62 87 VAL A N 1
ATOM 668 C CA . VAL A 1 87 ? -4.919 -5.177 -0.671 1.00 98.62 87 VAL A CA 1
ATOM 669 C C . VAL A 1 87 ? -4.375 -4.922 0.722 1.00 98.62 87 VAL A C 1
ATOM 671 O O . VAL A 1 87 ? -3.339 -4.286 0.870 1.00 98.62 87 VAL A O 1
ATOM 674 N N . LEU A 1 88 ? -5.063 -5.442 1.737 1.00 98.00 88 LEU A N 1
ATOM 675 C CA . LEU A 1 88 ? -4.617 -5.431 3.127 1.00 98.00 88 LEU A CA 1
ATOM 676 C C . LEU A 1 88 ? -3.828 -6.709 3.426 1.00 98.00 88 LEU A C 1
ATOM 678 O O . LEU A 1 88 ? -4.276 -7.816 3.115 1.00 98.00 88 LEU A O 1
ATOM 682 N N . HIS A 1 89 ? -2.696 -6.555 4.093 1.00 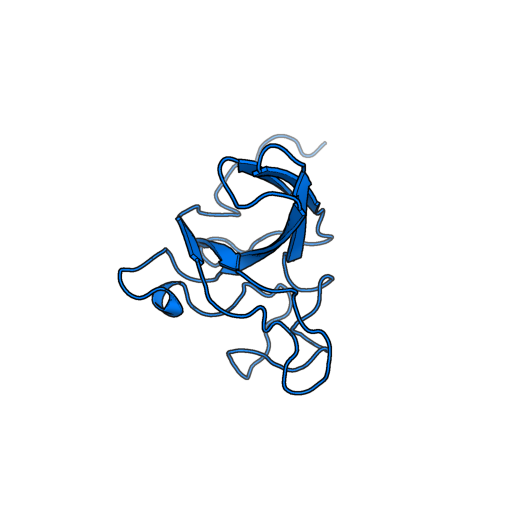98.12 89 HIS A N 1
ATOM 683 C CA . HIS A 1 89 ? -1.799 -7.612 4.518 1.00 98.12 89 HIS A CA 1
ATOM 684 C C . HIS A 1 89 ? -1.741 -7.733 6.043 1.00 98.12 89 HIS A C 1
ATOM 686 O O . HIS A 1 89 ? -1.883 -6.759 6.784 1.00 98.12 89 HIS A O 1
ATOM 692 N N . ALA A 1 90 ? -1.521 -8.960 6.514 1.00 94.00 90 ALA A N 1
ATOM 693 C CA . ALA A 1 90 ? -1.489 -9.305 7.937 1.00 94.00 90 ALA A CA 1
ATOM 694 C C . ALA A 1 90 ? -0.152 -9.017 8.650 1.00 94.00 90 ALA A C 1
ATOM 696 O O . ALA A 1 90 ? -0.079 -9.224 9.865 1.00 94.00 90 ALA A O 1
ATOM 697 N N . GLY A 1 91 ? 0.894 -8.615 7.924 1.00 91.69 91 GLY A N 1
ATOM 698 C CA . GLY A 1 91 ? 2.237 -8.373 8.447 1.00 91.69 91 GLY A CA 1
ATOM 699 C C . GLY A 1 91 ? 2.774 -6.993 8.078 1.00 91.69 91 GLY A C 1
ATOM 700 O O . GLY A 1 91 ? 2.120 -6.232 7.377 1.00 91.69 91 GLY A O 1
ATOM 701 N N . LYS A 1 92 ? 3.973 -6.669 8.577 1.00 93.88 92 LYS A N 1
ATOM 702 C CA . LYS A 1 92 ? 4.719 -5.475 8.155 1.00 93.88 92 LYS A CA 1
ATOM 703 C C . LYS A 1 92 ? 5.302 -5.689 6.761 1.00 93.88 92 LYS A C 1
ATOM 705 O O . LYS A 1 92 ? 5.694 -6.811 6.446 1.00 93.88 92 LYS A O 1
ATOM 710 N N . THR A 1 93 ? 5.457 -4.618 5.995 1.00 96.19 93 THR A N 1
ATOM 711 C CA . THR A 1 93 ? 6.189 -4.679 4.733 1.00 96.19 93 THR A CA 1
ATOM 712 C C . THR A 1 93 ? 7.694 -4.726 4.995 1.00 96.19 93 THR A C 1
ATOM 714 O O . THR A 1 93 ? 8.229 -3.956 5.797 1.00 96.19 93 THR A O 1
ATOM 717 N N . HIS A 1 94 ? 8.366 -5.681 4.364 1.00 96.94 94 HIS A N 1
ATOM 718 C CA . HIS A 1 94 ? 9.810 -5.859 4.411 1.00 96.94 94 HIS A CA 1
ATOM 719 C C . HIS A 1 94 ? 10.515 -4.929 3.423 1.00 96.94 94 HIS A C 1
ATOM 721 O O . HIS A 1 94 ? 9.971 -4.591 2.372 1.00 96.94 94 HIS A O 1
ATOM 727 N N . THR A 1 95 ? 11.738 -4.524 3.752 1.00 96.62 95 THR A N 1
ATOM 728 C CA . THR A 1 95 ? 12.561 -3.621 2.923 1.00 96.62 95 THR A CA 1
ATOM 729 C C . THR A 1 95 ? 13.914 -4.226 2.570 1.00 96.62 95 THR A C 1
ATOM 731 O O . THR A 1 95 ? 14.698 -3.620 1.844 1.00 96.62 95 THR A O 1
ATOM 734 N N . GLU A 1 96 ? 14.218 -5.411 3.093 1.00 96.75 96 GLU A N 1
ATOM 735 C CA . GLU A 1 96 ? 15.494 -6.076 2.892 1.00 96.75 96 GLU A CA 1
ATOM 736 C C . GLU A 1 96 ? 15.580 -6.726 1.499 1.00 96.75 96 GLU A C 1
ATOM 738 O O . GLU A 1 96 ? 14.593 -7.237 0.969 1.00 96.75 96 GLU A O 1
ATOM 743 N N . HIS A 1 97 ? 16.773 -6.738 0.896 1.00 95.81 97 HIS A N 1
ATOM 744 C CA . HIS A 1 97 ? 16.982 -7.334 -0.427 1.00 95.81 97 HIS A CA 1
ATOM 745 C C . HIS A 1 97 ? 16.564 -8.811 -0.474 1.00 95.81 97 HIS A C 1
ATOM 747 O O . HIS A 1 97 ? 16.886 -9.586 0.427 1.00 95.81 97 HIS A O 1
ATOM 753 N N . GLY A 1 98 ? 15.853 -9.196 -1.536 1.00 96.56 98 GLY A N 1
ATOM 754 C CA . GLY A 1 98 ? 15.336 -10.551 -1.733 1.00 96.56 98 GLY A CA 1
ATOM 755 C C . GLY A 1 98 ? 13.988 -10.814 -1.056 1.00 96.56 98 GLY A C 1
ATOM 756 O O . GLY A 1 98 ? 13.353 -11.821 -1.363 1.00 96.56 98 GLY A O 1
ATOM 757 N N . ILE A 1 99 ? 13.522 -9.909 -0.187 1.00 96.94 99 ILE A N 1
ATOM 758 C CA . ILE A 1 99 ? 12.194 -9.978 0.447 1.00 96.94 99 ILE A CA 1
ATOM 759 C C . ILE A 1 99 ? 11.460 -8.628 0.476 1.00 96.94 99 ILE A C 1
ATOM 761 O O . ILE A 1 99 ? 10.393 -8.531 1.088 1.00 96.94 99 ILE A O 1
ATOM 765 N N . ALA A 1 100 ? 12.004 -7.587 -0.159 1.00 97.94 100 ALA A N 1
ATOM 766 C CA . ALA A 1 100 ? 11.411 -6.255 -0.159 1.00 97.94 100 ALA A CA 1
ATOM 767 C C . ALA A 1 100 ? 9.990 -6.290 -0.747 1.00 97.94 100 ALA A C 1
ATOM 769 O O . ALA A 1 100 ? 9.704 -7.067 -1.655 1.00 97.94 100 ALA A O 1
ATOM 770 N N . GLY A 1 101 ? 9.076 -5.502 -0.184 1.00 96.56 101 GLY A N 1
ATOM 771 C CA . GLY A 1 101 ? 7.663 -5.493 -0.574 1.00 96.56 101 GLY A CA 1
ATOM 772 C C . GLY A 1 101 ? 6.836 -6.660 -0.020 1.00 96.56 101 GLY A C 1
ATOM 773 O O . GLY A 1 101 ? 5.612 -6.582 0.008 1.00 96.56 101 GLY A O 1
ATOM 774 N N . THR A 1 102 ? 7.436 -7.734 0.502 1.00 96.94 102 THR A N 1
ATOM 775 C CA . THR A 1 102 ? 6.635 -8.802 1.125 1.00 96.94 102 THR A CA 1
ATOM 776 C C . THR A 1 102 ? 6.007 -8.319 2.436 1.00 96.94 102 THR A C 1
ATOM 778 O O . THR A 1 102 ? 6.659 -7.644 3.227 1.00 96.94 102 THR A O 1
ATOM 781 N N . ALA A 1 103 ? 4.736 -8.659 2.680 1.00 96.00 103 ALA A N 1
ATOM 782 C CA . ALA A 1 103 ? 4.003 -8.225 3.880 1.00 96.00 103 ALA A CA 1
ATOM 783 C C . ALA A 1 103 ? 3.162 -9.327 4.545 1.00 96.00 103 ALA A C 1
ATOM 785 O O . ALA A 1 103 ? 2.238 -9.071 5.316 1.00 96.00 103 ALA A O 1
ATOM 786 N N . GLY A 1 104 ? 3.472 -10.589 4.252 1.00 94.31 104 GLY A N 1
ATOM 787 C CA . GLY A 1 104 ? 2.669 -11.724 4.700 1.00 94.31 104 GLY A CA 1
ATOM 788 C C . GLY A 1 104 ? 1.343 -11.855 3.940 1.00 94.31 104 GLY A C 1
ATOM 789 O O . GLY A 1 104 ? 1.176 -11.327 2.836 1.00 94.31 104 GLY A O 1
ATOM 790 N N . ALA A 1 105 ? 0.410 -12.613 4.520 1.00 95.81 105 ALA A N 1
ATOM 791 C CA . ALA A 1 105 ? -0.835 -13.005 3.861 1.00 95.81 105 ALA A CA 1
ATOM 792 C C . ALA A 1 105 ? -1.704 -11.800 3.467 1.00 95.81 105 ALA A C 1
ATOM 794 O O . ALA A 1 105 ? -1.858 -10.864 4.251 1.00 95.81 105 ALA A O 1
ATOM 795 N N . ARG A 1 106 ? -2.316 -11.875 2.279 1.00 97.94 106 ARG A N 1
ATOM 796 C CA . ARG A 1 106 ? -3.377 -10.969 1.815 1.00 97.94 106 ARG A CA 1
ATOM 797 C C . ARG A 1 106 ? -4.675 -11.351 2.530 1.00 97.94 106 ARG A C 1
ATOM 799 O O . ARG A 1 106 ? -5.153 -12.467 2.350 1.00 97.94 106 ARG A O 1
ATOM 806 N N . ILE A 1 107 ? -5.217 -10.462 3.358 1.00 96.38 107 ILE A N 1
ATOM 807 C CA . ILE A 1 107 ? -6.367 -10.753 4.237 1.00 96.38 107 ILE A CA 1
ATOM 808 C C . ILE A 1 107 ? -7.652 -10.027 3.835 1.00 96.38 107 ILE A C 1
ATOM 810 O O . ILE A 1 107 ? -8.735 -10.437 4.241 1.00 96.38 107 ILE A O 1
ATOM 814 N N . ALA A 1 108 ? -7.549 -8.971 3.031 1.00 96.69 108 ALA A N 1
ATOM 815 C CA . ALA A 1 108 ? -8.689 -8.311 2.409 1.00 96.69 108 ALA A CA 1
ATOM 816 C C . ALA A 1 108 ? -8.254 -7.669 1.089 1.00 96.69 108 ALA A C 1
ATOM 818 O O . ALA A 1 108 ? -7.084 -7.328 0.914 1.00 96.69 108 ALA A O 1
ATOM 819 N N . CYS A 1 109 ? -9.197 -7.497 0.168 1.00 98.38 109 CYS A N 1
ATOM 820 C CA . CYS A 1 109 ? -8.965 -6.844 -1.112 1.00 98.38 109 CYS A CA 1
ATOM 821 C C . CYS A 1 109 ? -10.188 -6.003 -1.479 1.00 98.38 109 CYS A C 1
ATOM 823 O O . CYS A 1 109 ? -11.321 -6.469 -1.347 1.00 98.38 109 CYS A O 1
ATOM 825 N N . VAL A 1 110 ? -9.952 -4.779 -1.944 1.00 97.75 110 VAL A N 1
ATOM 826 C CA . VAL A 1 110 ? -10.975 -3.880 -2.484 1.00 97.75 110 VAL A CA 1
ATOM 827 C C . VAL A 1 110 ? -10.607 -3.549 -3.923 1.00 97.75 110 VAL A C 1
ATOM 829 O O . VAL A 1 110 ? -9.521 -3.029 -4.175 1.00 97.75 110 VAL A O 1
ATOM 832 N N . THR A 1 111 ? -11.497 -3.858 -4.866 1.00 98.00 111 THR A N 1
ATOM 833 C CA . THR A 1 111 ? -11.345 -3.422 -6.258 1.00 98.00 111 THR A CA 1
ATOM 834 C C . THR A 1 111 ? -11.700 -1.947 -6.334 1.00 98.00 111 THR A C 1
ATOM 836 O O . THR A 1 111 ? -12.818 -1.576 -5.990 1.00 98.00 111 THR A O 1
ATOM 839 N N . GLU A 1 112 ? -10.751 -1.139 -6.789 1.00 95.12 112 GLU A N 1
ATOM 840 C CA . GLU A 1 112 ? -10.912 0.286 -7.063 1.00 95.12 112 GLU A CA 1
ATOM 841 C C . GLU A 1 112 ? -9.929 0.662 -8.173 1.00 95.12 112 GLU A C 1
ATOM 843 O O . GLU A 1 112 ? -8.807 0.149 -8.202 1.00 95.12 112 GLU A O 1
ATOM 848 N N . HIS A 1 113 ? -10.344 1.536 -9.087 1.00 94.31 113 HIS A N 1
ATOM 849 C CA . HIS A 1 113 ? -9.512 1.967 -10.206 1.00 94.31 113 HIS A CA 1
ATOM 850 C C . HIS A 1 113 ? -8.857 3.304 -9.876 1.00 94.31 113 HIS A C 1
ATOM 852 O O . HIS A 1 113 ? -9.478 4.364 -9.931 1.00 94.31 113 HIS A O 1
ATOM 858 N N . PHE A 1 114 ? -7.573 3.265 -9.538 1.00 92.25 114 PHE A N 1
ATOM 859 C CA . PHE A 1 114 ? -6.823 4.475 -9.242 1.00 92.25 114 PHE A CA 1
ATOM 860 C C . PHE A 1 114 ? -6.305 5.105 -10.540 1.00 92.25 114 PHE A C 1
ATOM 862 O O . PHE A 1 114 ? -5.804 4.417 -11.427 1.00 92.25 114 PHE A O 1
ATOM 869 N N . GLY A 1 115 ? -6.419 6.430 -10.657 1.00 81.00 115 GLY A N 1
ATOM 870 C CA . GLY A 1 115 ? -5.969 7.168 -11.843 1.00 81.00 115 GLY A CA 1
ATOM 871 C C . GLY A 1 115 ? -7.002 7.292 -12.970 1.00 81.00 115 GLY A C 1
ATOM 872 O O . GLY A 1 115 ? -6.689 7.884 -14.000 1.00 81.00 115 GLY A O 1
ATOM 873 N N . SER A 1 116 ? -8.240 6.813 -12.798 1.00 64.81 116 SER A N 1
ATOM 874 C CA . SER A 1 116 ? -9.321 7.083 -13.754 1.00 64.81 116 SER A CA 1
ATOM 875 C C . SER A 1 116 ? -9.970 8.454 -13.492 1.00 64.81 116 SER A C 1
ATOM 877 O O . SER A 1 116 ? -10.737 8.617 -12.550 1.00 64.81 116 SER A O 1
ATOM 879 N N . GLN A 1 117 ? -9.650 9.439 -14.340 1.00 55.47 117 GLN A N 1
ATOM 880 C CA . GLN A 1 117 ? -10.486 10.602 -14.702 1.00 55.47 117 GLN A CA 1
ATOM 881 C C . GLN A 1 117 ? -11.184 11.389 -13.562 1.00 55.47 117 GLN A C 1
ATOM 883 O O . GLN A 1 117 ? -12.407 11.420 -13.480 1.00 55.47 117 GLN A O 1
ATOM 888 N N . LEU A 1 118 ? -10.409 12.146 -12.768 1.00 52.16 118 LEU A N 1
ATOM 889 C CA . LEU A 1 118 ? -10.815 13.459 -12.206 1.00 52.16 118 LEU A CA 1
ATOM 890 C C . LEU A 1 118 ? -9.670 14.500 -12.211 1.00 52.16 118 LEU A C 1
ATOM 892 O O . LEU A 1 118 ? -9.779 15.559 -11.600 1.00 52.16 118 LEU A O 1
ATOM 896 N N . GLN A 1 119 ? -8.585 14.254 -12.953 1.00 50.50 119 GLN A N 1
ATOM 897 C CA . GLN A 1 119 ? -7.473 15.203 -13.124 1.00 50.50 119 GLN A CA 1
ATOM 898 C C . GLN A 1 119 ? -7.609 16.055 -14.409 1.00 50.50 119 GLN A C 1
ATOM 900 O O . GLN A 1 119 ? -6.611 16.452 -15.000 1.00 50.50 119 GLN A O 1
ATOM 905 N N . GLN A 1 120 ? -8.842 16.329 -14.858 1.00 45.00 120 GLN A N 1
ATOM 906 C CA . GLN A 1 120 ? -9.152 17.292 -15.934 1.00 45.00 120 GLN A CA 1
ATOM 907 C C . GLN A 1 120 ? -10.084 18.417 -15.451 1.00 45.00 120 GLN A C 1
ATOM 909 O O . GLN A 1 120 ? -11.010 18.832 -16.141 1.00 45.00 120 GLN A O 1
ATOM 914 N N . GLY A 1 121 ? -9.849 18.923 -14.243 1.00 41.69 121 GLY A N 1
ATOM 915 C CA . GLY A 1 121 ? -10.496 20.134 -13.750 1.00 41.69 121 GLY A CA 1
ATOM 916 C C . GLY A 1 121 ? -9.477 21.001 -13.029 1.00 41.69 121 GLY A C 1
ATOM 917 O O . GLY A 1 121 ? -9.105 20.679 -11.908 1.00 41.69 121 GLY A O 1
ATOM 918 N N . ASN A 1 122 ? -9.075 22.096 -13.677 1.00 42.00 122 ASN A N 1
ATOM 919 C CA . ASN A 1 122 ? -8.179 23.163 -13.211 1.00 42.00 122 ASN A CA 1
ATOM 920 C C . ASN A 1 122 ? -6.670 22.912 -13.360 1.00 42.00 122 ASN A C 1
ATOM 922 O O . ASN A 1 122 ? -5.968 22.592 -12.404 1.00 42.00 122 ASN A O 1
ATOM 926 N N . ALA A 1 123 ? -6.166 23.211 -14.558 1.00 37.12 123 ALA A N 1
ATOM 927 C CA . ALA A 1 123 ? -4.893 23.916 -14.687 1.00 37.12 123 ALA A CA 1
ATOM 928 C C . ALA A 1 123 ? -5.182 25.437 -14.688 1.00 37.12 123 ALA A C 1
ATOM 930 O O . ALA A 1 123 ? -6.118 25.838 -15.389 1.00 37.12 123 ALA A O 1
ATOM 931 N N . PRO A 1 124 ? -4.466 26.271 -13.907 1.00 43.78 124 PRO A N 1
ATOM 932 C CA . PRO A 1 124 ? -4.367 27.704 -14.180 1.00 43.78 124 PRO A CA 1
ATOM 933 C C . PRO A 1 124 ? -3.513 27.986 -15.425 1.00 43.78 124 PRO A C 1
ATOM 935 O O . PRO A 1 124 ? -2.601 27.177 -15.721 1.00 43.78 124 PRO A O 1
#

Organism: NCBI:txid1460371

Sequence (124 aa):
MTVTLGGADPNRRYTAHVHTRTCGVDPNGSGPHYQDRKDEHQPSVDPAFANPANEVWLDLTTDLTGRGTTTVETAWFFREGEANSLVLHAGKTHTEHGIAGTAGARIACVTEHFGSQLQQGNAP

Secondary structure (DSSP, 8-state):
-EEEE-SSPTT-EEEEEEESS---SSGGGG-SBPBSS--SSSS---TTTSSTTTB-EEEEE--TTS-EEEE---SS-PPTTTEEEEEEESSPPP-STTTTT--S-EEEEEEEEET-S---S---

Radius of gyration: 14.62 Å; chains: 1; bounding box: 30×44×38 Å

InterPro domains:
  IPR036423 Superoxide dismutase-like, copper/zinc binding domain superfamily [G3DSA:2.60.40.200] (1-112)
  IPR036423 Superoxide dismutase-like, copper/zinc binding domain superfamily [SSF49329] (2-109)

Foldseek 3Di:
DKDKDAPADAQAKKKKWFAFAADDPPNCRSDAGQFQDDDPDPPDQALVTQDVQGTPIWIWTHHPRRMTMTDDDYPDFDDFNGGFKMWMARADADRDHPRGRDGHDGDDMDTDTGPPDPVPPDDD